Protein AF-A0A2U9ITK0-F1 (afdb_monomer_lite)

Secondary structure (DSSP, 8-state):
-----TTGGGS-TTEEEEEES---TT--TT-EEEEEEPPBTTTTB--EEEEEEEEEEEEE--S--STT---SEEEEEEEEE--HHHHH-S-GGG---EEHHHHHTTT--PPSS-----HHHHHHHHHHHHHTT--

Structure (mmCIF, N/CA/C/O backbone):
dat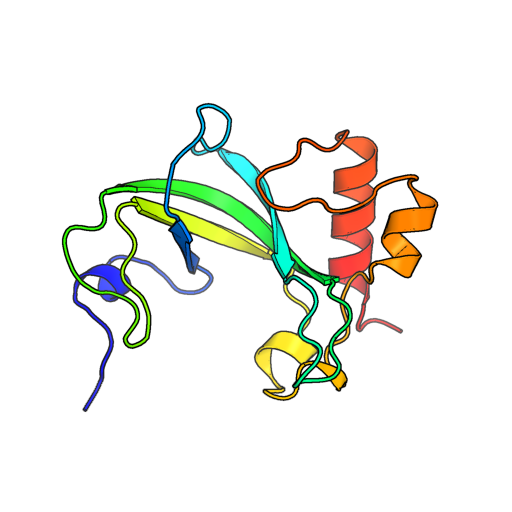a_AF-A0A2U9ITK0-F1
#
_entry.id   AF-A0A2U9ITK0-F1
#
loop_
_atom_site.group_PDB
_atom_site.id
_atom_site.type_symbol
_atom_site.label_atom_id
_atom_site.label_alt_id
_atom_site.label_comp_id
_atom_site.label_asym_id
_atom_site.label_entity_id
_atom_site.label_seq_id
_atom_site.pdbx_PDB_ins_code
_atom_site.Cartn_x
_atom_site.Cartn_y
_atom_site.Cartn_z
_atom_site.occupancy
_atom_site.B_iso_or_equiv
_atom_site.auth_seq_id
_atom_site.auth_comp_id
_atom_site.auth_asym_id
_atom_site.auth_atom_id
_atom_site.pdbx_PDB_model_num
ATOM 1 N N . MET A 1 1 ? -1.607 -18.070 -22.757 1.00 36.31 1 MET A N 1
ATOM 2 C CA . MET A 1 1 ? -0.405 -17.211 -22.859 1.00 36.31 1 MET A CA 1
ATOM 3 C C . MET A 1 1 ? -0.098 -16.666 -21.468 1.00 36.31 1 MET A C 1
ATOM 5 O O . MET A 1 1 ? -0.849 -15.838 -20.968 1.00 36.31 1 MET A O 1
ATOM 9 N N . ASN A 1 2 ? 0.911 -17.210 -20.786 1.00 44.56 2 ASN A N 1
ATOM 10 C CA . ASN A 1 2 ? 1.229 -16.848 -19.402 1.00 44.56 2 ASN A CA 1
ATOM 11 C C . ASN A 1 2 ? 2.007 -15.512 -19.409 1.00 44.56 2 ASN A C 1
ATOM 13 O O . ASN A 1 2 ? 3.231 -15.508 -19.509 1.00 44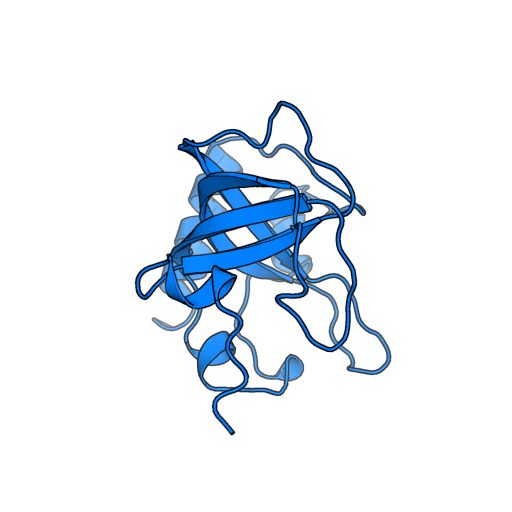.56 2 ASN A O 1
ATOM 17 N N . ARG A 1 3 ? 1.283 -14.379 -19.421 1.00 51.44 3 ARG A N 1
ATOM 18 C CA . ARG A 1 3 ? 1.784 -12.993 -19.603 1.00 51.44 3 ARG A CA 1
ATOM 19 C C . ARG A 1 3 ? 2.610 -12.447 -18.415 1.00 51.44 3 ARG A C 1
ATOM 21 O O . ARG A 1 3 ? 2.619 -11.245 -18.184 1.00 51.44 3 ARG A O 1
ATOM 28 N N . LYS A 1 4 ? 3.277 -13.294 -17.627 1.00 60.78 4 LYS A N 1
ATOM 29 C CA . LYS A 1 4 ? 4.161 -12.827 -16.545 1.00 60.78 4 LYS A CA 1
ATOM 30 C C . LYS A 1 4 ? 5.563 -12.592 -17.115 1.00 60.78 4 LYS A C 1
ATOM 32 O O . LYS A 1 4 ? 6.174 -13.554 -17.595 1.00 60.78 4 LYS A O 1
ATOM 37 N N . SER A 1 5 ? 6.031 -11.339 -17.083 1.00 72.06 5 SER A N 1
ATOM 38 C CA . SER A 1 5 ? 7.383 -10.954 -17.517 1.00 72.06 5 SER A CA 1
ATOM 39 C C . SER A 1 5 ? 8.457 -11.750 -16.765 1.00 72.06 5 SER A C 1
ATOM 41 O O . SER A 1 5 ? 8.209 -12.257 -15.666 1.00 72.06 5 SER A O 1
ATOM 43 N N . SER A 1 6 ? 9.649 -11.881 -17.353 1.00 82.62 6 SER A N 1
ATOM 44 C CA . SER A 1 6 ? 10.822 -12.500 -16.713 1.00 82.62 6 SER A CA 1
ATOM 45 C C . SER A 1 6 ? 11.121 -11.879 -15.353 1.00 82.62 6 SER A C 1
ATOM 47 O O . SER A 1 6 ? 11.445 -12.595 -14.409 1.00 82.62 6 SER A O 1
ATOM 49 N N . PHE A 1 7 ? 10.932 -10.567 -15.233 1.00 84.94 7 PHE A N 1
ATOM 50 C CA . PHE A 1 7 ? 11.101 -9.810 -14.006 1.00 84.94 7 PHE A CA 1
ATOM 51 C C . PHE A 1 7 ? 10.209 -10.310 -12.866 1.00 84.94 7 PHE A C 1
ATOM 53 O O . PHE A 1 7 ? 10.717 -10.560 -11.777 1.00 84.94 7 PHE A O 1
ATOM 60 N N . ILE A 1 8 ? 8.912 -10.542 -13.111 1.00 82.75 8 ILE A N 1
ATOM 61 C CA . ILE A 1 8 ? 7.978 -11.010 -12.067 1.00 82.75 8 ILE A CA 1
ATOM 62 C C . ILE A 1 8 ? 8.381 -12.396 -11.541 1.00 82.75 8 ILE A C 1
ATOM 64 O O . ILE A 1 8 ? 8.192 -12.688 -10.366 1.00 82.75 8 ILE A O 1
ATOM 68 N N . ARG A 1 9 ? 8.962 -13.252 -12.393 1.00 85.06 9 ARG A N 1
ATOM 69 C CA . ARG A 1 9 ? 9.338 -14.632 -12.031 1.00 85.06 9 ARG A CA 1
ATOM 70 C C . ARG A 1 9 ? 10.505 -14.725 -11.046 1.00 85.06 9 ARG A C 1
ATOM 72 O O . ARG A 1 9 ? 10.777 -15.815 -10.561 1.00 85.06 9 ARG A O 1
ATOM 79 N N . ARG A 1 10 ? 11.203 -13.618 -10.778 1.00 88.25 10 ARG A N 1
ATOM 80 C CA . ARG A 1 10 ? 12.316 -13.558 -9.818 1.00 88.25 10 ARG A CA 1
ATOM 81 C C . ARG A 1 10 ? 11.857 -13.508 -8.358 1.00 88.25 10 ARG A C 1
ATOM 83 O O . ARG A 1 10 ? 12.703 -13.611 -7.478 1.00 88.25 10 ARG A O 1
ATOM 90 N N . PHE A 1 11 ? 10.567 -13.292 -8.112 1.00 87.75 11 PHE A N 1
ATOM 91 C CA . PHE A 1 11 ? 10.025 -13.037 -6.782 1.00 87.75 11 PHE A CA 1
ATOM 92 C C . PHE A 1 11 ? 9.086 -14.157 -6.332 1.00 87.75 11 PHE A C 1
ATOM 94 O O . PHE A 1 11 ? 8.310 -14.685 -7.132 1.00 87.75 11 PHE A O 1
ATOM 101 N N . ASP A 1 12 ? 9.153 -14.478 -5.041 1.00 86.12 12 ASP A N 1
ATOM 102 C CA . ASP A 1 12 ? 8.303 -15.479 -4.397 1.00 86.12 12 ASP A CA 1
ATOM 103 C C . ASP A 1 12 ? 6.839 -15.014 -4.270 1.00 86.12 12 ASP A C 1
ATOM 105 O O . ASP A 1 12 ? 6.491 -13.850 -4.497 1.00 86.12 12 ASP A O 1
ATOM 109 N N . GLU A 1 13 ? 5.959 -15.933 -3.869 1.00 84.69 13 GLU A N 1
ATOM 110 C CA . GLU A 1 13 ? 4.582 -15.600 -3.499 1.00 84.69 13 GLU A CA 1
ATOM 111 C C . GLU A 1 13 ? 4.526 -14.621 -2.310 1.00 84.69 13 GLU A C 1
ATOM 113 O O . GLU A 1 13 ? 5.419 -14.569 -1.463 1.00 84.69 13 GLU A O 1
ATOM 118 N N . GLY A 1 14 ? 3.461 -13.813 -2.243 1.00 86.50 14 GLY A N 1
ATOM 119 C CA . GLY A 1 14 ? 3.311 -12.772 -1.214 1.00 86.50 14 GLY A CA 1
ATOM 120 C C . GLY A 1 14 ? 4.114 -11.491 -1.483 1.00 86.50 14 GLY A C 1
ATOM 121 O O . GLY A 1 14 ? 4.199 -10.617 -0.617 1.00 86.50 14 GLY A O 1
ATOM 122 N N . ILE A 1 15 ? 4.691 -11.360 -2.679 1.00 91.94 15 ILE A N 1
ATOM 123 C CA . ILE A 1 15 ? 5.333 -10.136 -3.156 1.00 91.94 15 ILE A CA 1
ATOM 124 C C . ILE A 1 15 ? 4.359 -9.303 -3.990 1.00 91.94 15 ILE A C 1
ATOM 126 O O . ILE A 1 15 ? 3.698 -9.798 -4.904 1.00 91.94 15 ILE A O 1
ATOM 130 N N . PHE A 1 16 ? 4.335 -8.003 -3.711 1.00 91.44 16 PHE A N 1
ATOM 131 C CA . PHE A 1 16 ? 3.678 -6.997 -4.527 1.00 91.44 16 PHE A CA 1
ATOM 132 C C . PHE A 1 16 ? 4.722 -6.101 -5.199 1.00 91.44 16 PHE A C 1
ATOM 134 O O . PHE A 1 16 ? 5.626 -5.585 -4.544 1.00 91.44 16 PHE A O 1
ATOM 141 N N . ILE A 1 17 ? 4.601 -5.918 -6.514 1.00 90.06 17 ILE A N 1
ATOM 142 C CA . ILE A 1 17 ? 5.502 -5.075 -7.307 1.00 90.06 17 ILE A CA 1
ATOM 143 C C . ILE A 1 17 ? 4.762 -3.794 -7.671 1.00 90.06 17 ILE A C 1
ATOM 145 O O . ILE A 1 17 ? 3.763 -3.828 -8.395 1.00 90.06 17 ILE A O 1
ATOM 149 N N . TRP A 1 18 ? 5.291 -2.663 -7.218 1.00 88.75 18 TRP A N 1
ATOM 150 C CA . TRP A 1 18 ? 4.755 -1.345 -7.520 1.00 88.75 18 TRP A CA 1
ATOM 151 C C . TRP A 1 18 ? 5.693 -0.567 -8.435 1.00 88.75 18 TRP A C 1
ATOM 153 O O . TRP A 1 18 ? 6.874 -0.406 -8.135 1.00 88.75 18 TRP A O 1
ATOM 163 N N . GLY A 1 19 ? 5.167 -0.084 -9.553 1.00 88.56 19 GLY A N 1
ATOM 164 C CA . GLY A 1 19 ? 5.875 0.785 -10.478 1.00 88.56 19 GLY A CA 1
ATOM 165 C C . GLY A 1 19 ? 5.753 2.225 -10.008 1.00 88.56 19 GLY A C 1
ATOM 166 O O . GLY A 1 19 ? 4.666 2.677 -9.655 1.00 88.56 19 GLY A O 1
ATOM 167 N N . THR A 1 20 ? 6.867 2.945 -9.989 1.00 86.12 20 THR A N 1
ATOM 168 C CA . THR A 1 20 ? 6.915 4.339 -9.554 1.00 86.12 20 THR A CA 1
ATOM 169 C C . THR A 1 20 ? 7.688 5.197 -10.547 1.00 86.12 20 THR A C 1
ATOM 171 O O . THR A 1 20 ? 8.655 4.765 -11.179 1.00 86.12 20 THR A O 1
ATOM 174 N N . SER A 1 21 ? 7.256 6.448 -10.693 1.00 85.06 21 SER A N 1
ATOM 175 C CA . SER A 1 21 ? 7.956 7.446 -11.502 1.00 85.06 21 SER A CA 1
ATOM 176 C C . SER A 1 21 ? 9.283 7.867 -10.872 1.00 85.06 21 SER A C 1
ATOM 178 O O . SER A 1 21 ? 10.211 8.246 -11.585 1.00 85.06 21 SER A O 1
ATOM 180 N N . ARG A 1 22 ? 9.405 7.773 -9.543 1.00 84.44 22 ARG A N 1
ATOM 181 C CA . ARG A 1 22 ? 10.592 8.193 -8.800 1.00 84.44 22 ARG A CA 1
ATOM 182 C C . ARG A 1 22 ? 10.742 7.392 -7.511 1.00 84.44 22 ARG A C 1
ATOM 184 O O . ARG A 1 22 ? 9.744 7.060 -6.881 1.00 84.44 22 ARG A O 1
ATOM 191 N N . LEU A 1 23 ? 11.987 7.145 -7.117 1.00 81.50 23 LEU A N 1
ATOM 192 C CA . LEU A 1 23 ? 12.337 6.635 -5.795 1.00 81.50 23 LEU A CA 1
ATOM 193 C C . LEU A 1 23 ? 12.813 7.784 -4.906 1.00 81.50 23 LEU A C 1
ATOM 195 O O . LEU A 1 23 ? 13.606 8.631 -5.328 1.00 81.50 23 LEU A O 1
ATOM 199 N N . TYR A 1 24 ? 12.331 7.814 -3.674 1.00 78.38 24 TYR A N 1
ATOM 200 C CA . TYR A 1 24 ? 12.721 8.767 -2.647 1.00 78.38 24 TYR A CA 1
ATOM 201 C C . TYR A 1 24 ? 13.654 8.079 -1.651 1.00 78.38 24 TYR A C 1
ATOM 203 O O . TYR A 1 24 ? 13.542 6.885 -1.397 1.00 78.38 24 TYR A O 1
ATOM 211 N N . SER A 1 25 ? 14.569 8.828 -1.033 1.00 70.25 25 SER A N 1
ATOM 212 C CA . SER A 1 25 ? 15.585 8.264 -0.123 1.00 70.25 25 SER A CA 1
ATOM 213 C C . SER A 1 25 ? 15.009 7.511 1.083 1.00 70.25 25 SER A C 1
ATOM 215 O O . SER A 1 25 ? 15.697 6.698 1.689 1.00 70.25 25 SER A O 1
ATOM 217 N N . VAL A 1 26 ? 13.750 7.777 1.433 1.00 73.56 26 VAL A N 1
ATOM 218 C CA . VAL A 1 26 ? 13.020 7.123 2.531 1.00 73.56 26 VAL A CA 1
ATOM 219 C C . VAL A 1 26 ? 12.465 5.744 2.145 1.00 73.56 26 VAL A C 1
ATOM 221 O O . VAL A 1 26 ? 12.055 4.971 3.010 1.00 73.56 26 VAL A O 1
ATOM 224 N N . GLU A 1 27 ? 12.469 5.420 0.853 1.00 77.56 27 GLU A N 1
ATOM 225 C CA . GLU A 1 27 ? 11.950 4.183 0.265 1.00 77.56 27 GLU A CA 1
ATOM 226 C C . GLU A 1 27 ? 13.058 3.129 0.127 1.00 77.56 27 GLU A C 1
ATOM 228 O O . GLU A 1 27 ? 13.320 2.588 -0.948 1.00 77.56 27 GLU A O 1
ATOM 233 N N . GLY A 1 28 ? 13.759 2.876 1.231 1.00 84.75 28 GLY A N 1
ATOM 234 C CA . GLY A 1 28 ? 14.806 1.864 1.307 1.00 84.75 28 GLY A CA 1
ATOM 235 C C . GLY A 1 28 ? 14.277 0.489 1.728 1.00 84.75 28 GLY A C 1
ATOM 236 O O . GLY A 1 28 ? 13.214 0.393 2.350 1.00 84.75 28 GLY A O 1
ATOM 237 N N . PRO A 1 29 ? 15.026 -0.593 1.447 1.00 92.00 29 PRO A N 1
ATOM 238 C CA . PRO A 1 29 ? 14.766 -1.901 2.037 1.00 92.00 29 PRO A CA 1
ATOM 239 C C . PRO A 1 29 ? 14.628 -1.826 3.565 1.00 92.00 29 PRO A C 1
ATOM 241 O O . PRO A 1 29 ? 15.437 -1.196 4.241 1.00 92.00 29 PRO A O 1
ATOM 244 N N . GLY A 1 30 ? 13.603 -2.482 4.109 1.00 92.31 30 GLY A N 1
ATOM 245 C CA . GLY A 1 30 ? 13.272 -2.466 5.536 1.00 92.31 30 GLY A CA 1
ATOM 246 C C . GLY A 1 30 ? 12.229 -1.421 5.939 1.00 92.31 30 GLY A C 1
ATOM 247 O O . GLY A 1 30 ? 11.622 -1.575 6.998 1.00 92.31 30 GLY A O 1
ATOM 248 N N . SER A 1 31 ? 11.945 -0.417 5.102 1.00 91.75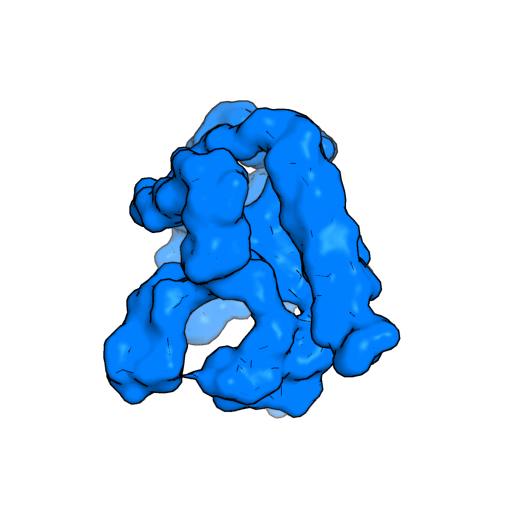 31 SER A N 1
ATOM 249 C CA . SER A 1 31 ? 10.882 0.554 5.380 1.00 91.75 31 SER A CA 1
ATOM 250 C C . SER A 1 31 ? 9.503 -0.113 5.373 1.00 91.75 31 SER A C 1
ATOM 252 O O . SER A 1 31 ? 9.153 -0.830 4.429 1.00 91.75 31 SER A O 1
ATOM 254 N N . ARG A 1 32 ? 8.704 0.154 6.413 1.00 94.69 32 ARG A N 1
ATOM 255 C CA . ARG A 1 32 ? 7.273 -0.185 6.460 1.00 94.69 32 ARG A CA 1
ATOM 256 C C . ARG A 1 32 ? 6.499 0.793 5.588 1.00 94.69 32 ARG A C 1
ATOM 258 O O . ARG A 1 32 ? 6.739 1.999 5.641 1.00 94.69 32 ARG A O 1
ATOM 265 N N . VAL A 1 33 ? 5.585 0.270 4.783 1.00 94.62 33 VAL A N 1
ATOM 266 C CA . VAL A 1 33 ? 4.812 1.052 3.819 1.00 94.62 33 VAL A CA 1
ATOM 267 C C . VAL A 1 33 ? 3.346 0.660 3.831 1.00 94.62 33 VAL A C 1
ATOM 269 O O . VAL A 1 33 ? 2.991 -0.496 4.056 1.00 94.62 33 VAL A O 1
ATOM 272 N N . PHE A 1 34 ? 2.510 1.642 3.511 1.00 94.81 34 PHE A N 1
ATOM 273 C CA . PHE A 1 34 ? 1.095 1.464 3.224 1.00 94.81 34 PHE A CA 1
ATOM 274 C C . PHE A 1 34 ? 0.817 1.860 1.780 1.00 94.81 34 PHE A C 1
ATOM 276 O O . PHE A 1 34 ? 1.277 2.910 1.327 1.00 94.81 34 PHE A O 1
ATOM 283 N N . LEU A 1 35 ? 0.024 1.058 1.073 1.00 93.44 35 LEU A N 1
ATOM 284 C CA . LEU A 1 35 ? -0.473 1.423 -0.249 1.00 93.44 35 LEU A CA 1
ATOM 285 C C . LEU A 1 35 ? -1.851 2.072 -0.113 1.00 93.44 35 LEU A C 1
ATOM 287 O O . LEU A 1 35 ? -2.849 1.389 0.131 1.00 93.44 35 LEU A O 1
ATOM 291 N N . TYR A 1 36 ? -1.898 3.391 -0.292 1.00 92.75 36 TYR A N 1
ATOM 292 C CA . TYR A 1 36 ? -3.143 4.140 -0.428 1.00 92.75 36 TYR A CA 1
ATOM 293 C C . TYR A 1 36 ? -3.534 4.233 -1.903 1.00 92.75 36 TYR A C 1
ATOM 295 O O . TYR A 1 36 ? -2.815 4.833 -2.703 1.00 92.75 36 TYR A O 1
ATOM 303 N N . LEU A 1 37 ? -4.689 3.680 -2.260 1.00 90.25 37 LEU A N 1
ATOM 304 C CA . LEU A 1 37 ? -5.262 3.870 -3.587 1.00 90.25 37 LEU A CA 1
ATOM 305 C C . LEU A 1 37 ? -6.087 5.153 -3.593 1.00 90.25 37 LEU A C 1
ATOM 307 O O . LEU A 1 37 ? -6.933 5.366 -2.724 1.00 90.25 37 LEU A O 1
ATOM 311 N N . SER A 1 38 ? -5.819 6.032 -4.557 1.00 87.62 38 SER A N 1
ATOM 312 C CA . SER A 1 38 ? -6.501 7.319 -4.654 1.00 87.62 38 SER A CA 1
ATOM 313 C C . SER A 1 38 ? -7.946 7.177 -5.114 1.00 87.62 38 SER A C 1
ATOM 315 O O . SER A 1 38 ? -8.344 6.170 -5.694 1.00 87.62 38 SER A O 1
ATOM 317 N N . ARG A 1 39 ? -8.717 8.242 -4.882 1.00 86.88 39 ARG A N 1
ATOM 318 C CA . ARG A 1 39 ? -10.103 8.348 -5.325 1.00 86.88 39 ARG A CA 1
ATOM 319 C C . ARG A 1 39 ? -10.214 8.148 -6.836 1.00 86.88 39 ARG A C 1
ATOM 321 O O . ARG A 1 39 ? -9.503 8.807 -7.591 1.00 86.88 39 ARG A O 1
ATOM 328 N N . ASP A 1 40 ? -11.176 7.335 -7.242 1.00 83.50 40 ASP A N 1
ATOM 329 C CA . ASP A 1 40 ? -11.603 7.146 -8.621 1.00 83.50 40 ASP A CA 1
ATOM 330 C C . ASP A 1 40 ? -13.112 7.406 -8.686 1.00 83.50 40 ASP A C 1
ATOM 332 O O . ASP A 1 40 ? -13.918 6.655 -8.140 1.00 83.50 40 ASP A O 1
ATOM 336 N N . LYS A 1 41 ? -13.500 8.521 -9.314 1.00 81.50 41 LYS A N 1
ATOM 337 C CA . LYS A 1 41 ? -14.909 8.924 -9.404 1.00 81.50 41 LYS A CA 1
ATOM 338 C C . LYS A 1 41 ? -15.706 8.058 -10.374 1.00 81.50 41 LYS A C 1
ATOM 340 O O . LYS A 1 41 ? -16.895 7.875 -10.149 1.00 81.50 41 LYS A O 1
ATOM 345 N N . GLU A 1 42 ? -15.082 7.547 -11.432 1.00 81.88 42 GLU A N 1
ATOM 346 C CA . GLU A 1 42 ? -15.767 6.714 -12.429 1.00 81.88 42 GLU A CA 1
ATOM 347 C C . GLU A 1 42 ? -16.136 5.360 -11.829 1.00 81.88 42 GLU A C 1
ATOM 349 O O . GLU A 1 42 ? -17.201 4.809 -12.103 1.00 81.88 42 GLU A O 1
ATOM 354 N N . ARG A 1 43 ? -15.271 4.861 -10.942 1.00 76.06 43 ARG A N 1
ATOM 355 C CA . ARG A 1 43 ? -15.505 3.637 -10.173 1.00 76.06 43 ARG A CA 1
ATOM 356 C C . ARG A 1 43 ? -16.222 3.874 -8.851 1.00 76.06 43 ARG A C 1
ATOM 358 O O . ARG A 1 43 ? -16.475 2.902 -8.147 1.00 76.06 43 ARG A O 1
ATOM 365 N N . ASP A 1 44 ? -16.561 5.128 -8.534 1.00 82.88 44 ASP A N 1
ATOM 366 C CA . ASP A 1 44 ? -17.212 5.530 -7.282 1.00 82.88 44 ASP A CA 1
ATOM 367 C C . ASP A 1 44 ? -16.490 4.918 -6.063 1.00 82.88 44 ASP A C 1
ATOM 369 O O . ASP A 1 44 ? -17.044 4.210 -5.228 1.00 82.88 44 ASP A O 1
ATOM 373 N N . PHE A 1 45 ? -15.177 5.156 -6.043 1.00 84.50 45 PHE A N 1
ATOM 374 C CA . PHE A 1 45 ? -14.233 4.692 -5.039 1.00 84.50 45 PHE A CA 1
ATOM 375 C C . PHE A 1 45 ? -13.553 5.900 -4.399 1.00 84.50 45 PHE A C 1
ATOM 377 O O . PHE A 1 45 ? -12.841 6.646 -5.070 1.00 84.50 45 PHE A O 1
ATOM 384 N N . ASP A 1 46 ? -13.736 6.106 -3.096 1.00 85.81 46 ASP A N 1
ATOM 385 C CA . ASP A 1 46 ? -13.252 7.315 -2.409 1.00 85.81 46 ASP A CA 1
ATOM 386 C C . ASP A 1 46 ? -11.783 7.273 -1.961 1.00 85.81 46 ASP A C 1
ATOM 388 O O . ASP A 1 46 ? -11.231 8.287 -1.512 1.00 85.81 46 ASP A O 1
ATOM 392 N N . GLY A 1 47 ? -11.127 6.133 -2.165 1.00 89.69 47 GLY A N 1
ATOM 393 C CA . GLY A 1 47 ? -9.747 5.896 -1.777 1.00 89.69 47 GLY A CA 1
ATOM 394 C C . GLY A 1 47 ? -9.609 5.327 -0.368 1.00 89.69 47 GLY A C 1
ATOM 395 O O . GLY A 1 47 ? -10.323 5.707 0.565 1.00 89.69 47 GLY A O 1
ATOM 396 N N . CYS A 1 48 ? -8.667 4.404 -0.215 1.00 93.56 48 CYS A N 1
ATOM 397 C CA . CYS A 1 48 ? -8.377 3.749 1.054 1.00 93.56 48 CYS A CA 1
ATOM 398 C C . CYS A 1 48 ? -6.991 3.101 1.047 1.00 93.56 48 CYS A C 1
ATOM 400 O O . CYS A 1 48 ? -6.380 2.913 -0.009 1.00 93.56 48 CYS A O 1
ATOM 402 N N . ILE A 1 49 ? -6.496 2.754 2.236 1.00 94.44 49 ILE A N 1
ATOM 403 C CA . ILE A 1 49 ? -5.319 1.894 2.377 1.00 94.44 49 ILE A CA 1
ATOM 404 C C . ILE A 1 49 ? -5.764 0.445 2.219 1.00 94.44 49 ILE A C 1
ATOM 406 O O . ILE A 1 49 ? -6.617 -0.024 2.971 1.00 94.44 49 ILE A O 1
ATOM 410 N N . VAL A 1 50 ? -5.166 -0.254 1.256 1.00 94.19 50 VAL A N 1
ATOM 411 C CA . VAL A 1 50 ? -5.532 -1.637 0.897 1.00 94.19 50 VAL A CA 1
ATOM 412 C C . VAL A 1 50 ? -4.465 -2.664 1.252 1.00 94.19 50 VAL A C 1
ATOM 414 O O . VAL A 1 50 ? -4.714 -3.859 1.158 1.00 94.19 50 VAL A O 1
ATOM 417 N N . LEU A 1 51 ? -3.266 -2.212 1.615 1.00 94.75 51 LEU A N 1
ATOM 418 C CA . LEU A 1 51 ? -2.125 -3.084 1.848 1.00 94.75 51 LEU A CA 1
ATOM 419 C C . LEU A 1 51 ? -1.144 -2.417 2.806 1.00 94.75 51 LEU A C 1
ATOM 421 O O . LEU A 1 51 ? -0.878 -1.216 2.685 1.00 94.75 51 LEU A O 1
ATOM 425 N N . SER A 1 52 ? -0.568 -3.215 3.700 1.00 96.06 52 SER A N 1
ATOM 426 C CA . SER A 1 52 ? 0.663 -2.886 4.416 1.00 96.06 52 SER A CA 1
ATOM 427 C C . SER A 1 52 ? 1.760 -3.888 4.068 1.00 96.06 52 SER A C 1
ATOM 429 O O . SER A 1 52 ? 1.503 -5.043 3.710 1.00 96.06 52 SER A O 1
ATOM 431 N N . GLY A 1 53 ? 3.009 -3.453 4.153 1.00 95.81 53 GLY A N 1
ATOM 432 C CA . GLY A 1 53 ? 4.137 -4.323 3.871 1.00 95.81 53 GLY A CA 1
ATOM 433 C C . GLY A 1 53 ? 5.475 -3.688 4.183 1.00 95.81 53 GLY A C 1
ATOM 434 O O . GLY A 1 53 ? 5.564 -2.592 4.734 1.00 95.81 53 GLY A O 1
ATOM 435 N N . VAL A 1 54 ? 6.530 -4.401 3.806 1.00 95.62 54 VAL A N 1
ATOM 436 C CA . VAL A 1 54 ? 7.913 -3.963 3.987 1.00 95.62 54 VAL A CA 1
ATOM 437 C C . VAL A 1 54 ? 8.618 -3.963 2.642 1.00 95.62 54 VAL A C 1
ATOM 439 O O . VAL A 1 54 ? 8.593 -4.968 1.924 1.00 95.62 54 VAL A O 1
ATOM 442 N N . ILE A 1 55 ? 9.284 -2.857 2.316 1.00 95.06 55 ILE A N 1
ATOM 443 C CA . ILE A 1 55 ? 10.119 -2.766 1.119 1.00 95.06 55 ILE A CA 1
ATOM 444 C C . ILE A 1 55 ? 11.253 -3.788 1.232 1.00 95.06 55 ILE A C 1
ATOM 446 O O . ILE A 1 55 ? 11.981 -3.830 2.226 1.00 95.06 55 ILE A O 1
ATOM 450 N N . LYS A 1 56 ? 11.412 -4.622 0.209 1.00 94.88 56 LYS A N 1
ATOM 451 C CA . LYS A 1 56 ? 12.518 -5.581 0.088 1.00 94.88 56 LYS A CA 1
ATOM 452 C C . LYS A 1 56 ? 13.592 -5.107 -0.866 1.00 94.88 56 LYS A C 1
ATOM 454 O O . LYS A 1 56 ? 14.769 -5.301 -0.592 1.00 94.88 56 LYS A O 1
ATOM 459 N N . GLU A 1 57 ? 13.181 -4.480 -1.955 1.00 93.00 57 GLU A N 1
ATOM 460 C CA . GLU A 1 57 ? 14.074 -4.045 -3.016 1.00 93.00 57 GLU A CA 1
ATOM 461 C C . GLU A 1 57 ? 13.447 -2.854 -3.738 1.00 93.00 57 GLU A C 1
ATOM 463 O O . GLU A 1 57 ? 12.225 -2.782 -3.894 1.00 93.00 57 GLU A O 1
ATOM 468 N N . THR A 1 58 ? 14.288 -1.937 -4.195 1.00 92.38 58 THR A N 1
ATOM 469 C CA . THR A 1 58 ? 13.929 -0.904 -5.164 1.00 92.38 58 THR A CA 1
ATOM 470 C C . THR A 1 58 ? 14.953 -0.912 -6.288 1.00 92.38 58 THR A C 1
ATOM 472 O O . THR A 1 58 ? 16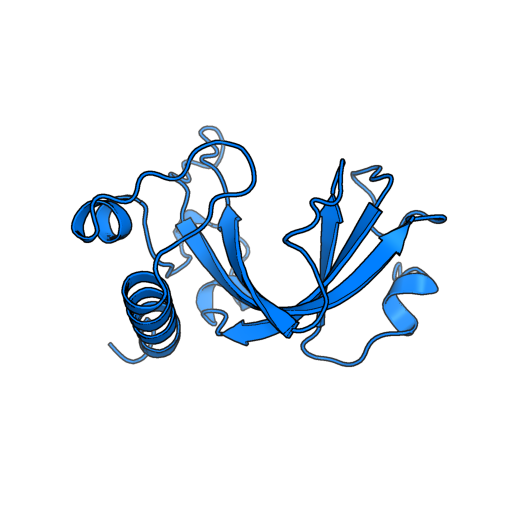.092 -1.344 -6.102 1.00 92.38 58 THR A O 1
ATOM 475 N N . GLY A 1 59 ? 14.555 -0.467 -7.475 1.00 90.94 59 GLY A N 1
ATOM 476 C CA . GLY A 1 59 ? 15.459 -0.450 -8.617 1.00 90.94 59 GLY A CA 1
ATOM 477 C C . GLY A 1 59 ? 14.854 0.183 -9.857 1.00 90.94 59 GLY A C 1
ATOM 478 O O . GLY A 1 59 ? 13.718 0.654 -9.852 1.00 90.94 59 GLY A O 1
ATOM 479 N N . GLU A 1 60 ? 15.632 0.187 -10.933 1.00 91.19 60 GLU A N 1
ATOM 480 C CA . GLU A 1 60 ? 15.192 0.646 -12.250 1.00 91.19 60 GLU A CA 1
ATOM 481 C C . GLU A 1 60 ? 14.444 -0.462 -12.998 1.00 91.19 60 GLU A C 1
ATOM 483 O O . GLU A 1 60 ? 14.896 -1.609 -13.075 1.00 91.19 60 GLU A O 1
ATOM 488 N N . LEU A 1 61 ? 13.310 -0.110 -13.599 1.00 87.94 61 LEU A N 1
ATOM 489 C CA . LEU A 1 61 ? 12.548 -0.995 -14.473 1.00 87.94 61 LEU A CA 1
ATOM 490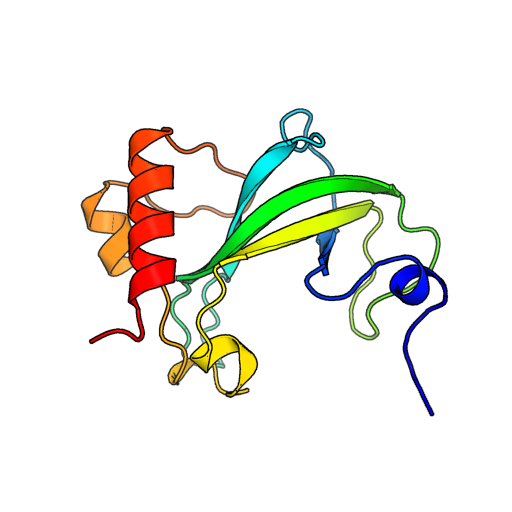 C C . LEU A 1 61 ? 13.118 -0.922 -15.889 1.00 87.94 61 LEU A C 1
ATOM 492 O O . LEU A 1 61 ? 12.903 0.041 -16.619 1.00 87.94 61 LEU A O 1
ATOM 496 N N . LYS A 1 62 ? 13.842 -1.970 -16.284 1.00 83.56 62 LYS A N 1
ATOM 497 C CA . LYS A 1 62 ? 14.441 -2.091 -17.627 1.00 83.56 62 LYS A CA 1
ATOM 498 C C . LYS A 1 62 ? 13.554 -2.833 -18.629 1.00 83.56 62 LYS A C 1
ATOM 500 O O . LYS A 1 62 ? 13.842 -2.838 -19.820 1.00 83.56 62 LYS A O 1
ATOM 505 N N . GLU A 1 63 ? 12.483 -3.463 -18.155 1.00 81.56 63 GLU A N 1
ATOM 506 C CA . GLU A 1 63 ? 11.506 -4.180 -18.973 1.00 81.56 63 GLU A CA 1
ATOM 507 C C . GLU A 1 63 ? 10.079 -3.896 -18.490 1.00 81.56 63 GLU A C 1
ATOM 509 O O . GLU A 1 63 ? 9.862 -3.582 -17.321 1.00 81.56 63 GLU A O 1
ATOM 514 N N . LYS A 1 64 ? 9.081 -4.025 -19.372 1.00 76.75 64 LYS A N 1
ATOM 515 C CA . LYS A 1 64 ? 7.672 -3.888 -18.976 1.00 76.75 64 LYS A CA 1
ATOM 516 C C . LYS A 1 64 ? 7.251 -5.066 -18.103 1.00 76.75 64 LYS A C 1
ATOM 518 O O . LYS A 1 64 ? 7.319 -6.217 -18.531 1.00 76.75 64 LYS A O 1
ATOM 523 N N . TYR A 1 65 ? 6.741 -4.769 -16.911 1.00 75.88 65 TYR A N 1
ATOM 524 C CA . TYR A 1 65 ? 6.123 -5.767 -16.033 1.00 75.88 65 TYR A CA 1
ATOM 525 C C . TYR A 1 65 ? 4.588 -5.646 -15.977 1.00 75.88 65 TYR A C 1
ATOM 527 O O . TYR A 1 65 ? 3.914 -6.641 -15.717 1.00 75.88 65 TYR A O 1
ATOM 535 N N . TRP A 1 66 ? 4.029 -4.462 -16.268 1.00 76.75 66 TRP A N 1
ATOM 536 C CA . TRP A 1 66 ? 2.587 -4.203 -16.323 1.00 76.75 66 TRP A CA 1
ATOM 537 C C . TRP A 1 66 ? 2.157 -3.791 -17.742 1.00 76.75 66 TRP A C 1
ATOM 539 O O . TRP A 1 66 ? 2.833 -2.965 -18.356 1.00 76.75 66 TRP A O 1
ATOM 549 N N . PRO A 1 67 ? 1.062 -4.346 -18.298 1.00 70.12 67 PRO A N 1
ATOM 550 C CA . PRO A 1 67 ? 0.667 -4.080 -19.682 1.00 70.12 67 PRO A CA 1
ATOM 551 C C . PRO A 1 67 ? 0.161 -2.652 -19.929 1.00 70.12 67 PRO A C 1
ATOM 553 O O . PRO A 1 67 ? 0.330 -2.144 -21.032 1.00 70.12 67 PRO A O 1
ATOM 556 N N . GLU A 1 68 ? -0.442 -2.010 -18.927 1.00 70.69 68 GLU A N 1
ATOM 557 C CA . GLU A 1 68 ? -1.123 -0.712 -19.078 1.00 70.69 68 GLU A CA 1
ATOM 558 C C . GLU A 1 68 ? -0.289 0.481 -18.572 1.00 70.69 68 GLU A C 1
ATOM 560 O O . GLU A 1 68 ? -0.803 1.591 -18.480 1.00 70.69 68 GLU A O 1
ATOM 565 N N . GLY A 1 69 ? 0.994 0.289 -18.234 1.00 68.56 69 GLY A N 1
ATOM 566 C CA . GLY A 1 69 ? 1.828 1.364 -17.690 1.00 68.56 69 GLY A CA 1
ATOM 567 C C . GLY A 1 69 ? 3.322 1.195 -17.952 1.00 68.56 69 GLY A C 1
ATOM 568 O O . GLY A 1 69 ? 3.843 0.080 -17.985 1.00 68.56 69 GLY A O 1
ATOM 569 N N . GLU A 1 70 ? 4.010 2.323 -18.113 1.00 78.12 70 GLU A N 1
ATOM 570 C CA . GLU A 1 70 ? 5.467 2.411 -18.195 1.00 78.12 70 GLU A CA 1
ATOM 571 C C . GLU A 1 70 ? 5.986 3.181 -16.986 1.00 78.12 70 GLU A C 1
ATOM 573 O O . GLU A 1 70 ? 5.627 4.337 -16.768 1.00 78.12 70 GLU A O 1
ATOM 578 N N . TRP A 1 71 ? 6.830 2.524 -16.195 1.00 86.88 71 TRP A N 1
ATOM 579 C CA . TRP A 1 71 ? 7.421 3.102 -14.997 1.00 86.88 71 TRP A CA 1
ATOM 580 C C . TRP A 1 71 ? 8.941 2.973 -15.080 1.00 86.88 71 TRP A C 1
ATOM 582 O O . TRP A 1 71 ? 9.419 1.886 -15.401 1.00 86.88 71 TRP A O 1
ATOM 592 N N . PRO A 1 72 ? 9.704 4.038 -14.787 1.00 89.00 72 PRO A N 1
ATOM 593 C CA . PRO A 1 72 ? 11.165 3.992 -14.800 1.00 89.00 72 PRO A CA 1
ATOM 594 C C . PRO A 1 72 ? 11.752 3.227 -13.606 1.00 89.00 72 PRO A C 1
ATOM 596 O O . PRO A 1 72 ? 12.871 2.728 -13.691 1.00 89.00 72 PRO A O 1
ATOM 599 N N . HIS A 1 73 ? 11.011 3.101 -12.500 1.00 91.12 73 HIS A N 1
ATOM 600 C CA . HIS A 1 73 ? 11.479 2.448 -11.279 1.00 91.12 73 HIS A CA 1
ATOM 601 C C . HIS A 1 73 ? 10.427 1.506 -10.699 1.00 91.12 73 HIS A C 1
ATOM 603 O O . HIS A 1 73 ? 9.231 1.662 -10.948 1.00 91.12 73 HIS A O 1
ATOM 609 N N . TYR A 1 74 ? 10.869 0.565 -9.868 1.00 90.75 74 TYR A N 1
ATOM 610 C CA . TYR A 1 74 ? 10.000 -0.329 -9.114 1.00 90.75 74 TYR A CA 1
ATOM 611 C C . TYR A 1 74 ? 10.335 -0.368 -7.630 1.00 90.75 74 TYR A C 1
ATOM 613 O O . TYR A 1 74 ? 11.448 -0.065 -7.196 1.00 90.75 74 TYR A O 1
ATOM 621 N N . MET A 1 75 ? 9.350 -0.845 -6.880 1.00 91.94 75 MET A N 1
ATOM 622 C CA . MET A 1 75 ? 9.453 -1.234 -5.491 1.00 91.94 75 MET A CA 1
ATOM 623 C C . MET A 1 75 ? 8.865 -2.630 -5.310 1.00 91.94 75 MET A C 1
ATOM 625 O O . MET A 1 75 ? 7.754 -2.920 -5.756 1.00 91.94 75 MET A O 1
ATOM 629 N N . VAL A 1 76 ? 9.623 -3.490 -4.644 1.00 93.38 76 VAL A N 1
ATOM 630 C CA . VAL A 1 76 ? 9.215 -4.832 -4.240 1.00 93.38 76 VAL A CA 1
ATOM 631 C C . VAL A 1 76 ? 8.788 -4.758 -2.789 1.00 93.38 76 VAL A C 1
ATOM 633 O O . VAL A 1 76 ? 9.597 -4.455 -1.912 1.00 93.38 76 VAL A O 1
ATOM 636 N N . ILE A 1 77 ? 7.521 -5.046 -2.531 1.00 95.06 77 ILE A N 1
ATOM 637 C CA . ILE A 1 77 ? 6.919 -4.982 -1.206 1.00 95.06 77 ILE A CA 1
ATOM 638 C C . ILE A 1 77 ? 6.580 -6.409 -0.789 1.00 95.06 77 ILE A C 1
ATOM 640 O O . ILE A 1 77 ? 5.776 -7.078 -1.438 1.00 95.06 77 ILE A O 1
ATOM 644 N N . LYS A 1 78 ? 7.182 -6.884 0.305 1.00 95.81 78 LYS A N 1
ATOM 645 C CA . LYS A 1 78 ? 6.689 -8.088 0.977 1.00 95.81 78 LYS A CA 1
ATOM 646 C C . LYS A 1 78 ? 5.423 -7.705 1.722 1.00 95.81 78 LYS A C 1
ATOM 648 O O . LYS A 1 78 ? 5.489 -6.879 2.633 1.00 95.81 78 LYS A O 1
ATOM 653 N N . VAL A 1 79 ? 4.299 -8.279 1.309 1.00 95.12 79 VAL A N 1
ATOM 654 C CA . VAL A 1 79 ? 2.995 -7.985 1.900 1.00 95.12 79 VAL A CA 1
ATOM 655 C C . VAL A 1 79 ? 2.962 -8.526 3.324 1.00 95.12 79 VAL A C 1
ATOM 657 O O . VAL A 1 79 ? 3.311 -9.684 3.557 1.00 95.12 79 VAL A O 1
ATOM 660 N N . SER A 1 80 ? 2.575 -7.666 4.263 1.00 94.75 80 SER A N 1
ATOM 661 C CA . SER A 1 80 ? 2.302 -8.048 5.648 1.00 94.75 80 SER A CA 1
ATOM 662 C C . SER A 1 80 ? 0.810 -8.304 5.816 1.00 94.75 80 SER A C 1
ATOM 664 O O . SER A 1 80 ? 0.426 -9.391 6.224 1.00 94.75 80 SER A O 1
ATOM 666 N N . GLU A 1 81 ? -0.022 -7.334 5.425 1.00 94.56 81 GLU A N 1
ATOM 667 C CA . GLU A 1 81 ? -1.478 -7.428 5.521 1.00 94.56 81 GLU A CA 1
ATOM 668 C C . GLU A 1 81 ? -2.136 -6.948 4.227 1.00 94.56 81 GLU A C 1
ATOM 670 O O . GLU A 1 81 ? -1.793 -5.894 3.681 1.00 94.56 81 GLU A O 1
ATOM 675 N N . ILE A 1 82 ? -3.117 -7.716 3.758 1.00 92.94 82 ILE A N 1
ATOM 676 C CA . ILE A 1 82 ? -4.037 -7.345 2.684 1.00 92.94 82 ILE A CA 1
ATOM 677 C C . ILE A 1 82 ? -5.413 -7.953 3.003 1.00 92.94 82 ILE A C 1
ATOM 679 O O . ILE A 1 82 ? -5.502 -9.165 3.210 1.00 92.94 82 ILE A O 1
ATOM 683 N N . PRO A 1 83 ? -6.493 -7.155 3.067 1.00 92.06 83 PRO A N 1
ATOM 684 C CA . PRO A 1 83 ? -7.837 -7.691 3.277 1.00 92.06 83 PRO A CA 1
ATOM 685 C C . PRO A 1 83 ? -8.220 -8.705 2.188 1.00 92.06 83 PRO A C 1
ATOM 687 O O . PRO A 1 83 ? -8.002 -8.436 1.002 1.00 92.06 83 PRO A O 1
ATOM 690 N N . LYS A 1 84 ? -8.836 -9.846 2.536 1.00 91.19 84 LYS A N 1
ATOM 691 C CA . LYS A 1 84 ? -9.232 -10.859 1.536 1.00 91.19 84 LYS A CA 1
ATOM 692 C C . LYS A 1 84 ? -10.223 -10.308 0.525 1.00 91.19 84 LYS A C 1
ATOM 694 O O . LYS A 1 84 ? -10.124 -10.645 -0.646 1.00 91.19 84 LYS A O 1
ATOM 699 N N . SER A 1 85 ? -11.113 -9.406 0.926 1.00 92.12 85 SER A N 1
ATOM 700 C CA . SER A 1 85 ? -12.045 -8.729 0.019 1.00 92.12 85 SER A CA 1
ATOM 701 C C . SER A 1 85 ? -11.345 -8.026 -1.152 1.00 92.12 85 SER A C 1
ATOM 703 O O . SER A 1 85 ? -11.904 -7.996 -2.247 1.00 92.12 85 SER A O 1
ATOM 705 N N . VAL A 1 86 ? -10.115 -7.528 -0.960 1.00 90.94 86 VAL A N 1
ATOM 706 C CA . VAL A 1 86 ? -9.283 -6.939 -2.027 1.00 90.94 86 VAL A CA 1
ATOM 707 C C . VAL A 1 86 ? -8.737 -8.019 -2.968 1.00 90.94 86 VAL A C 1
ATOM 709 O O . VAL A 1 86 ? -8.621 -7.791 -4.169 1.00 90.94 86 VAL A O 1
ATOM 712 N N . LEU A 1 87 ? -8.419 -9.207 -2.446 1.00 89.50 87 LEU A N 1
ATOM 713 C CA . LEU A 1 87 ? -7.921 -10.340 -3.234 1.00 89.50 87 LEU A CA 1
ATOM 714 C C . LEU A 1 87 ? -9.036 -11.077 -3.993 1.00 89.50 87 LEU A C 1
ATOM 716 O O . LEU A 1 87 ? -8.829 -11.540 -5.114 1.00 89.50 87 LEU A O 1
ATOM 720 N N . GLU A 1 88 ? -10.210 -11.205 -3.379 1.00 91.56 88 GLU A N 1
ATOM 721 C CA . GLU A 1 88 ? -11.322 -12.032 -3.856 1.00 91.56 88 GLU A CA 1
ATOM 722 C C . GLU A 1 88 ? -12.296 -11.258 -4.750 1.00 91.56 88 GLU A C 1
ATOM 724 O O . GLU A 1 88 ? -13.009 -11.859 -5.558 1.00 91.56 88 GLU A O 1
ATOM 729 N N . ASN A 1 89 ? -12.335 -9.926 -4.637 1.00 88.62 89 ASN A N 1
ATOM 730 C CA . ASN A 1 89 ? -13.258 -9.091 -5.393 1.00 88.62 89 ASN A CA 1
ATOM 731 C C . ASN A 1 89 ? -12.530 -8.132 -6.334 1.00 88.62 89 ASN A C 1
ATOM 733 O O . ASN A 1 89 ? -11.574 -7.470 -5.953 1.00 88.62 89 ASN A O 1
ATOM 737 N N . LYS A 1 90 ? -13.018 -8.004 -7.569 1.00 86.75 90 LYS A N 1
ATOM 738 C CA . LYS A 1 90 ? -12.489 -7.023 -8.529 1.00 86.75 90 LYS A CA 1
ATOM 739 C C . LYS A 1 90 ? -13.164 -5.656 -8.431 1.00 86.75 90 LYS A C 1
ATOM 741 O O . LYS A 1 90 ? -12.626 -4.702 -8.981 1.00 86.75 90 LYS A O 1
ATOM 746 N N . ASP A 1 91 ? -14.333 -5.577 -7.796 1.00 87.44 91 ASP A N 1
ATOM 747 C CA . ASP A 1 91 ? -15.095 -4.344 -7.606 1.00 87.44 91 ASP A CA 1
ATOM 748 C C . ASP A 1 91 ? -14.608 -3.613 -6.340 1.00 87.44 91 ASP A C 1
ATOM 750 O O . ASP A 1 91 ? -14.878 -4.091 -5.230 1.00 87.44 91 ASP A O 1
ATOM 754 N N . PRO A 1 92 ? -13.932 -2.451 -6.471 1.00 86.38 92 PRO A N 1
ATOM 755 C CA . PRO A 1 92 ? -13.392 -1.716 -5.331 1.00 86.38 92 PRO A CA 1
ATOM 756 C C . PRO A 1 92 ? -14.448 -1.264 -4.323 1.00 86.38 92 PRO A C 1
ATOM 758 O O . PRO A 1 92 ? -14.126 -1.053 -3.158 1.00 86.38 92 PRO A O 1
ATOM 761 N N . LYS A 1 93 ? -15.719 -1.156 -4.732 1.00 85.69 93 LYS A N 1
ATOM 762 C CA . LYS A 1 93 ? -16.823 -0.785 -3.833 1.00 85.69 93 LYS A CA 1
ATOM 763 C C . LYS A 1 93 ? -17.104 -1.830 -2.761 1.00 85.69 93 LYS A C 1
ATOM 765 O O . LYS A 1 93 ? -17.722 -1.531 -1.744 1.00 85.69 93 LYS A O 1
ATOM 770 N N . ARG A 1 94 ? -16.699 -3.075 -3.013 1.00 88.31 94 ARG A N 1
ATOM 771 C CA . ARG A 1 94 ? -16.900 -4.210 -2.105 1.00 88.31 94 ARG A CA 1
ATOM 772 C C . ARG A 1 94 ? -15.671 -4.493 -1.251 1.00 88.31 94 ARG A C 1
ATOM 774 O O . ARG A 1 94 ? -15.700 -5.419 -0.442 1.00 88.31 94 ARG A O 1
ATOM 781 N N . TRP A 1 95 ? -14.592 -3.737 -1.444 1.00 90.69 95 TRP A N 1
ATOM 782 C CA . TRP A 1 95 ? -13.385 -3.890 -0.651 1.00 90.69 95 TRP A CA 1
ATOM 783 C C . TRP A 1 95 ? -13.612 -3.350 0.752 1.00 90.69 95 TRP A C 1
ATOM 785 O O . TRP A 1 95 ? -14.041 -2.214 0.946 1.00 90.69 95 TRP A O 1
ATOM 795 N N . LYS A 1 96 ? -13.277 -4.173 1.739 1.00 91.00 96 LYS A N 1
ATOM 796 C CA . LYS A 1 96 ? -13.083 -3.728 3.111 1.00 91.00 96 LYS A CA 1
ATOM 797 C C . LYS A 1 96 ? -11.640 -3.244 3.219 1.00 91.00 96 LYS A C 1
ATOM 799 O O . LYS A 1 96 ? -10.710 -4.004 2.968 1.00 91.00 96 LYS A O 1
ATOM 804 N N . CYS A 1 97 ? -11.451 -1.973 3.543 1.00 91.94 97 CYS A N 1
ATOM 805 C CA . CYS A 1 97 ? -10.143 -1.326 3.606 1.00 91.94 97 CYS A CA 1
ATOM 806 C C . CYS A 1 97 ? -10.179 -0.152 4.589 1.00 91.94 97 CYS A C 1
ATOM 808 O O . CYS A 1 97 ? -11.259 0.282 4.985 1.00 91.94 97 CYS A O 1
ATOM 810 N N . VAL A 1 98 ? -9.011 0.371 4.980 1.00 93.88 98 VAL A N 1
ATOM 811 C CA . VAL A 1 98 ? -8.948 1.525 5.891 1.00 93.88 98 VAL A CA 1
ATOM 812 C C . VAL A 1 98 ? -9.267 2.791 5.105 1.00 93.88 98 VAL A C 1
ATOM 814 O O . VAL A 1 98 ? -8.452 3.304 4.330 1.00 93.88 98 VAL A O 1
ATOM 817 N N . THR A 1 99 ? -10.494 3.260 5.273 1.00 92.25 99 THR A N 1
ATOM 818 C CA . THR A 1 99 ? -11.097 4.345 4.507 1.00 92.25 99 THR A CA 1
ATOM 819 C C . THR A 1 99 ? -10.509 5.700 4.868 1.00 92.25 99 THR A C 1
ATOM 821 O O . THR A 1 99 ? -9.968 5.932 5.952 1.00 92.25 99 THR A O 1
ATOM 824 N N . ARG A 1 100 ? -10.698 6.672 3.974 1.00 90.06 100 ARG A N 1
ATOM 825 C CA . ARG A 1 100 ? -10.347 8.063 4.260 1.00 90.06 100 ARG A CA 1
ATOM 826 C C . ARG A 1 100 ? -11.051 8.620 5.504 1.00 90.06 100 ARG A C 1
ATOM 828 O O . ARG A 1 100 ? -10.485 9.485 6.166 1.00 90.06 100 ARG A O 1
ATOM 835 N N . GLU A 1 101 ? -12.265 8.173 5.822 1.00 90.25 101 GLU A N 1
ATOM 836 C CA . GLU A 1 101 ? -12.971 8.604 7.036 1.00 90.25 101 GLU A CA 1
ATOM 837 C C . GLU A 1 101 ? -12.329 8.064 8.311 1.00 90.25 101 GLU A C 1
ATOM 839 O O . GLU A 1 101 ? -12.215 8.793 9.294 1.00 90.25 101 GLU A O 1
ATOM 844 N N . GLU A 1 102 ? -11.836 6.830 8.289 1.00 93.12 102 GLU A N 1
ATOM 845 C CA . GLU A 1 102 ? -11.080 6.273 9.409 1.00 93.12 102 GLU A CA 1
ATOM 846 C C . GLU A 1 102 ? -9.738 6.980 9.587 1.00 93.12 102 GLU A C 1
ATOM 848 O O . GLU A 1 102 ? -9.378 7.323 10.709 1.00 93.12 102 GLU A O 1
ATOM 853 N N . LEU A 1 103 ? -9.049 7.309 8.491 1.00 91.56 103 LEU A N 1
ATOM 854 C CA . LEU A 1 103 ? -7.790 8.059 8.545 1.00 91.56 103 LEU A CA 1
ATOM 855 C C . LEU A 1 103 ? -7.950 9.467 9.140 1.00 91.56 103 LEU A C 1
ATOM 857 O O . LEU A 1 103 ? -7.059 9.943 9.848 1.00 91.56 103 LEU A O 1
ATOM 861 N N . LYS A 1 104 ? -9.109 10.116 8.938 1.00 90.25 104 LYS A N 1
ATOM 862 C CA . LYS A 1 104 ? -9.414 11.412 9.572 1.00 90.25 104 LYS A CA 1
ATOM 863 C C . LYS A 1 104 ? -9.404 11.334 11.101 1.00 90.25 104 LYS A C 1
ATOM 865 O O . LYS A 1 104 ? -9.092 12.341 11.731 1.00 90.25 104 LYS A O 1
ATOM 870 N N . LYS A 1 105 ? -9.694 10.171 11.703 1.00 92.75 105 LYS A N 1
ATOM 871 C CA . LYS A 1 105 ? -9.641 9.979 13.167 1.00 92.75 105 LYS A CA 1
ATOM 872 C C . LYS A 1 105 ? -8.224 10.173 13.721 1.00 92.75 105 LYS A C 1
ATOM 874 O O . LYS A 1 105 ? -8.073 10.559 14.873 1.00 92.75 105 LYS A O 1
ATOM 879 N N . PHE A 1 106 ? -7.203 9.978 12.885 1.00 90.50 106 PHE A N 1
ATOM 880 C CA . PHE A 1 106 ? -5.793 10.221 13.207 1.00 90.50 106 PHE A CA 1
ATOM 881 C C . PHE A 1 106 ? -5.300 11.604 12.754 1.00 90.50 106 PHE A C 1
ATOM 883 O O . PHE A 1 106 ? -4.098 11.850 12.726 1.00 90.50 106 PHE A O 1
ATOM 890 N N . ASN A 1 107 ? -6.209 12.498 12.340 1.00 88.31 107 ASN A N 1
ATOM 891 C CA . ASN A 1 107 ? -5.887 13.768 11.683 1.00 88.31 107 ASN A CA 1
ATOM 892 C C . ASN A 1 107 ? -4.966 13.600 10.453 1.00 88.31 107 ASN A C 1
ATOM 894 O O . ASN A 1 107 ? -4.229 14.512 10.075 1.00 88.31 107 ASN A O 1
ATOM 898 N N . PHE A 1 108 ? -5.004 12.425 9.817 1.00 88.06 108 PHE A N 1
ATOM 899 C CA . PHE A 1 108 ? -4.213 12.131 8.633 1.00 88.06 108 PHE A CA 1
ATOM 900 C C . PHE A 1 108 ? -5.059 12.317 7.376 1.00 88.06 108 PHE A C 1
ATOM 902 O O . PHE A 1 108 ? -6.149 11.757 7.229 1.00 88.06 108 PHE A O 1
ATOM 909 N N . ARG A 1 109 ? -4.539 13.107 6.435 1.00 86.69 109 ARG A N 1
ATOM 910 C CA . ARG A 1 109 ? -5.157 13.327 5.130 1.00 86.69 109 ARG A CA 1
ATOM 911 C C . ARG A 1 109 ? -4.187 12.881 4.039 1.00 86.69 109 ARG A C 1
ATOM 913 O O . ARG A 1 109 ? -3.242 13.616 3.778 1.00 86.69 109 ARG A O 1
ATOM 920 N N . PRO A 1 110 ? -4.467 11.765 3.347 1.00 85.00 110 PRO A N 1
ATOM 921 C CA . PRO A 1 110 ? -3.671 11.344 2.204 1.00 85.00 110 PRO A CA 1
ATOM 922 C C . PRO A 1 110 ? -3.643 12.430 1.122 1.00 85.00 110 PRO A C 1
ATOM 924 O O . PRO A 1 110 ? -4.684 12.831 0.589 1.00 85.00 110 PRO A O 1
ATOM 927 N N . LEU A 1 111 ? -2.447 12.918 0.817 1.00 84.00 111 LEU A N 1
ATOM 928 C CA . LEU A 1 111 ? -2.133 13.753 -0.341 1.00 84.00 111 LEU A CA 1
ATOM 929 C C . LEU A 1 111 ? -1.536 12.914 -1.486 1.00 84.00 111 LEU A C 1
ATOM 931 O O . LEU A 1 111 ? -1.144 11.769 -1.267 1.00 84.00 111 LEU A O 1
ATOM 935 N N . PRO A 1 112 ? -1.469 13.447 -2.717 1.00 78.88 112 PRO A N 1
ATOM 936 C CA . PRO A 1 112 ? -0.709 12.808 -3.784 1.00 78.88 112 PRO A CA 1
ATOM 937 C C . PRO A 1 112 ? 0.770 12.658 -3.399 1.00 78.88 112 PRO A C 1
ATOM 939 O O . PRO A 1 112 ? 1.388 13.608 -2.920 1.00 78.88 112 PRO A O 1
ATOM 942 N N . GLY A 1 113 ? 1.338 11.480 -3.656 1.00 80.31 113 GLY A N 1
ATOM 943 C CA . GLY A 1 113 ? 2.743 11.176 -3.381 1.00 80.31 113 GLY A CA 1
ATOM 944 C C . GLY A 1 113 ? 3.014 10.624 -1.979 1.00 80.31 113 GLY A C 1
ATOM 945 O O . GLY A 1 113 ? 2.109 10.405 -1.168 1.00 80.31 113 GLY A O 1
ATOM 946 N N . ILE A 1 114 ? 4.295 10.361 -1.715 1.00 83.44 114 ILE A N 1
ATOM 947 C CA . ILE A 1 114 ? 4.749 9.706 -0.484 1.00 83.44 114 ILE A CA 1
ATOM 948 C C . ILE A 1 114 ? 4.612 10.645 0.700 1.00 83.44 114 ILE A C 1
ATOM 950 O O . ILE A 1 114 ? 5.008 11.810 0.655 1.00 83.44 114 ILE A O 1
ATOM 954 N N . GLN A 1 115 ? 4.091 10.093 1.786 1.00 87.62 115 GLN A N 1
ATOM 955 C CA . GLN A 1 115 ? 3.925 10.779 3.053 1.00 87.62 115 GLN A CA 1
ATOM 956 C C . GLN A 1 115 ? 4.492 9.917 4.165 1.00 87.62 115 GLN A C 1
ATOM 958 O O . GLN A 1 115 ? 4.314 8.700 4.175 1.00 87.62 115 GLN A O 1
ATOM 963 N N . LYS A 1 116 ? 5.168 10.570 5.107 1.00 89.06 116 LYS A N 1
ATOM 964 C CA . LYS A 1 116 ? 5.572 9.931 6.353 1.00 89.06 116 LYS A CA 1
ATOM 965 C C . LYS A 1 116 ? 4.394 9.919 7.313 1.00 89.06 116 LYS A C 1
ATOM 967 O O . LYS A 1 116 ? 3.632 10.883 7.379 1.00 89.06 116 LYS A O 1
ATOM 972 N N . LEU A 1 117 ? 4.294 8.832 8.058 1.00 89.88 117 LEU A N 1
ATOM 973 C CA . LEU A 1 117 ? 3.366 8.670 9.162 1.00 89.88 117 LEU A CA 1
ATOM 974 C C . LEU A 1 117 ? 4.166 8.519 10.450 1.00 89.88 117 LEU A C 1
ATOM 976 O O . LEU A 1 117 ? 5.303 8.053 10.422 1.00 89.88 117 LEU A O 1
ATOM 980 N N . ASP A 1 118 ? 3.559 8.934 11.555 1.00 91.25 118 ASP A N 1
ATOM 981 C CA . ASP A 1 118 ? 4.051 8.591 12.883 1.00 91.25 118 ASP A CA 1
ATOM 982 C C . ASP A 1 118 ? 3.895 7.082 13.122 1.00 91.25 118 ASP A C 1
ATOM 984 O O . ASP A 1 118 ? 2.890 6.490 12.707 1.00 91.25 118 ASP A O 1
ATOM 988 N N . ASP A 1 119 ? 4.867 6.471 13.800 1.00 91.12 119 ASP A N 1
ATOM 989 C CA . ASP A 1 119 ? 4.907 5.023 14.025 1.00 91.12 119 ASP A CA 1
ATOM 990 C C . ASP A 1 119 ? 3.648 4.518 14.738 1.00 91.12 119 ASP A C 1
ATOM 992 O O . ASP A 1 119 ? 3.092 3.486 14.356 1.00 91.12 119 ASP A O 1
ATOM 996 N N . LYS A 1 120 ? 3.122 5.284 15.704 1.00 93.12 120 LYS A N 1
ATOM 997 C CA . LYS A 1 120 ? 1.910 4.913 16.442 1.00 93.12 120 LYS A CA 1
ATOM 998 C C . LYS A 1 120 ? 0.685 4.884 15.532 1.00 93.12 120 LYS A C 1
ATOM 1000 O O . LYS A 1 120 ? -0.160 4.004 15.665 1.00 93.12 120 LYS A O 1
ATOM 1005 N N . ILE A 1 121 ? 0.582 5.831 14.597 1.00 93.69 121 ILE A N 1
ATOM 1006 C CA . ILE A 1 121 ? -0.505 5.847 13.606 1.00 93.69 121 ILE A CA 1
ATOM 1007 C C . ILE A 1 121 ? -0.358 4.651 12.659 1.00 93.69 121 ILE A C 1
ATOM 1009 O O . ILE A 1 121 ? -1.348 3.988 12.355 1.00 93.69 121 ILE A O 1
ATOM 1013 N N . GLY A 1 122 ? 0.869 4.351 12.222 1.00 93.56 122 GLY A N 1
ATOM 1014 C CA . GLY A 1 122 ? 1.152 3.190 11.380 1.00 93.56 122 GLY A CA 1
ATOM 1015 C C . GLY A 1 122 ? 0.727 1.871 12.033 1.00 93.56 122 GLY A C 1
ATOM 1016 O O . GLY A 1 122 ? 0.023 1.076 11.415 1.00 93.56 122 GLY A O 1
ATOM 1017 N N . GLU A 1 123 ? 1.082 1.658 13.300 1.00 94.50 123 GLU A N 1
ATOM 1018 C CA . GLU A 1 123 ? 0.691 0.454 14.044 1.00 94.50 123 GLU A CA 1
ATOM 1019 C C . GLU A 1 123 ? -0.827 0.286 14.160 1.00 94.50 123 GLU A C 1
ATOM 1021 O O . GLU A 1 123 ? -1.339 -0.822 14.001 1.00 94.50 123 GLU A O 1
ATOM 1026 N N . GLU A 1 124 ? -1.567 1.368 14.408 1.00 94.81 124 GLU A N 1
ATOM 1027 C CA . GLU A 1 124 ? -3.030 1.308 14.464 1.00 94.81 124 GLU A CA 1
ATOM 1028 C C . GLU A 1 124 ? -3.640 0.971 13.097 1.00 94.81 124 GLU A C 1
ATOM 1030 O O . GLU A 1 124 ? -4.533 0.128 13.019 1.00 94.81 124 GLU A O 1
ATOM 1035 N N . ILE A 1 125 ? -3.121 1.537 12.002 1.00 94.19 125 ILE A N 1
ATOM 1036 C CA . ILE A 1 125 ? -3.579 1.206 10.642 1.00 94.19 125 ILE A CA 1
ATOM 1037 C C . ILE A 1 125 ? -3.317 -0.272 10.314 1.00 94.19 125 ILE A C 1
ATOM 1039 O O . ILE A 1 125 ? -4.192 -0.933 9.752 1.00 94.19 125 ILE A O 1
ATOM 1043 N N . GLU A 1 126 ? -2.154 -0.822 10.678 1.00 93.69 126 GLU A N 1
ATOM 1044 C CA . GLU A 1 126 ? -1.875 -2.255 10.490 1.00 93.69 126 GLU A CA 1
ATOM 1045 C C . GLU A 1 126 ? -2.861 -3.135 11.264 1.00 93.69 126 GLU A C 1
ATOM 1047 O O . GLU A 1 126 ? -3.403 -4.085 10.697 1.00 93.69 126 GLU A O 1
ATOM 1052 N N . LYS A 1 127 ? -3.166 -2.795 12.525 1.00 93.19 127 LYS A N 1
ATOM 1053 C CA . LYS A 1 127 ? -4.179 -3.518 13.313 1.00 93.19 127 LYS A CA 1
ATOM 1054 C C . LYS A 1 127 ? -5.559 -3.444 12.667 1.00 93.19 127 LYS A C 1
ATOM 1056 O O . LYS A 1 127 ? -6.291 -4.432 12.696 1.00 93.19 127 LYS A O 1
ATOM 1061 N N . MET A 1 128 ? -5.934 -2.296 12.104 1.00 94.00 128 MET A N 1
ATOM 1062 C CA . MET A 1 128 ? -7.207 -2.145 11.398 1.00 94.00 128 MET A CA 1
ATOM 1063 C C . MET A 1 128 ? -7.268 -3.050 10.162 1.00 94.00 128 MET A C 1
ATOM 1065 O O . MET A 1 128 ? -8.255 -3.763 9.986 1.00 94.00 128 MET A O 1
ATOM 1069 N N . LEU A 1 129 ? -6.204 -3.087 9.352 1.00 93.06 129 LEU A N 1
ATOM 1070 C CA . LEU A 1 129 ? -6.111 -3.972 8.183 1.00 93.06 129 LEU A CA 1
ATOM 1071 C C . LEU A 1 129 ? -6.210 -5.453 8.576 1.00 93.06 129 LEU A C 1
ATOM 1073 O O . LEU A 1 129 ? -7.012 -6.180 7.994 1.00 93.06 129 LEU A O 1
ATOM 1077 N N . ALA A 1 130 ? -5.471 -5.879 9.604 1.00 90.25 130 ALA A N 1
ATOM 1078 C CA . ALA A 1 130 ? -5.439 -7.271 10.066 1.00 90.25 130 ALA A CA 1
ATOM 1079 C C . ALA A 1 130 ? -6.774 -7.767 10.667 1.00 90.25 130 ALA A C 1
ATOM 1081 O O . ALA A 1 130 ? -7.005 -8.975 10.795 1.00 90.25 130 ALA A O 1
ATOM 1082 N N . ASN A 1 131 ? -7.654 -6.849 11.080 1.00 88.94 131 ASN A N 1
ATOM 1083 C CA . ASN A 1 131 ? -8.919 -7.168 11.749 1.00 88.94 131 ASN A CA 1
ATOM 1084 C C . ASN A 1 131 ? -10.165 -6.864 10.909 1.00 88.94 131 ASN A C 1
ATOM 1086 O O . ASN A 1 131 ? -11.269 -7.182 11.346 1.00 88.94 131 ASN A O 1
ATOM 1090 N N . ILE A 1 132 ? -10.009 -6.309 9.703 1.00 85.88 132 ILE A N 1
ATOM 1091 C CA . ILE A 1 132 ? -11.114 -5.806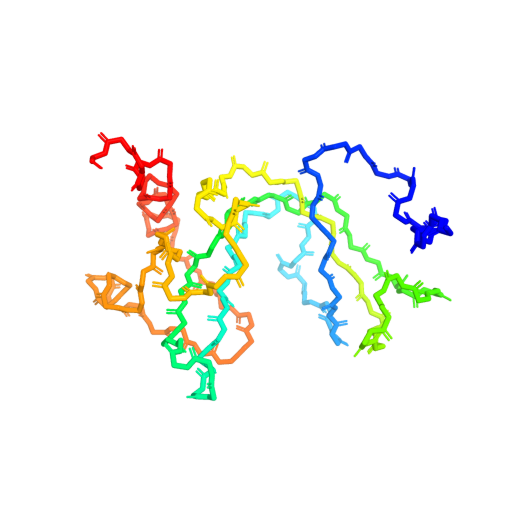 8.869 1.00 85.88 132 ILE A CA 1
ATOM 1092 C C . ILE A 1 132 ? -12.150 -6.885 8.488 1.00 85.88 132 ILE A C 1
ATOM 1094 O O . ILE A 1 132 ? -13.278 -6.574 8.105 1.00 85.88 132 ILE A O 1
ATOM 1098 N N . GLU A 1 133 ? -11.790 -8.162 8.624 1.00 70.44 133 GLU A N 1
ATOM 1099 C CA . GLU A 1 133 ? -12.645 -9.314 8.306 1.00 70.44 133 GLU A CA 1
ATOM 1100 C C . GLU A 1 133 ? -12.940 -10.226 9.497 1.00 70.44 133 GLU A C 1
ATOM 1102 O O . GLU A 1 133 ? -13.599 -11.248 9.331 1.00 70.44 133 GLU A O 1
ATOM 1107 N N . LYS A 1 134 ? -12.466 -9.874 10.698 1.00 59.16 134 LYS A N 1
ATOM 1108 C CA . LYS A 1 134 ? -12.786 -10.606 11.936 1.00 59.16 134 LYS A CA 1
ATOM 1109 C C . LYS A 1 134 ? -14.069 -10.095 12.608 1.00 59.16 134 LYS A C 1
ATOM 1111 O O . LYS A 1 134 ? -14.369 -10.516 13.722 1.00 59.16 134 LYS A O 1
ATOM 1116 N N . VAL A 1 135 ? -14.791 -9.196 11.933 1.00 43.19 135 VAL A N 1
ATOM 1117 C CA . VAL A 1 135 ? -16.055 -8.577 12.360 1.00 43.19 135 VAL A CA 1
ATOM 1118 C C . VAL A 1 135 ? -17.160 -8.926 11.375 1.00 43.19 135 VAL A C 1
ATOM 1120 O O . VAL A 1 135 ? -16.936 -8.752 10.148 1.00 43.19 135 VAL A O 1
#

Foldseek 3Di:
DPLADPVNVVDDPQKDKDFAQDDDPQLDFFDKDWDWDPDDVVLPAHIFTFFIFTWHDKDADPDDRDPPDDGGMMTITRTPFGAVQVVVDPRNVSDQGGDQVNCVVVVDHDDPDDDDDDPVSVVVRVVCRVCSPVD

Sequence (135 aa):
MNRKSSFIRRFDEGIFIWGTSRLYSVEGPGSRVFLYLSRDKERDFDGCIVLSGVIKETGELKEKYWPEGEWPHYMVIKVSEIPKSVLENKDPKRWKCVTREELKKFNFRPLPGIQKLDDKIGEEIEKMLANIEKV

Radius of gyration: 15.27 Å; chains: 1; bounding box: 33×31×39 Å

Organism: NCBI:txid1293036

pLDDT: mean 86.33, std 10.3, range [36.31, 96.06]